Protein AF-A0A852JKH4-F1 (afdb_monomer_lite)

Sequence (50 aa):
PLPAQVSPQPHLGELLADAPSQFQCLECGALLLTPGQLLEHQELHLKLLG

Radius of gyration: 18.49 Å; chains: 1; bounding box: 21×52×36 Å

Secondary structure (DSSP, 8-state):
-----------GGGT-TTS--PEEPTTT--EESSHHHHHHHHHHHHHH--

Structure (mmCIF, N/CA/C/O backbone):
data_AF-A0A852JKH4-F1
#
_entry.id   AF-A0A852JKH4-F1
#
loop_
_atom_site.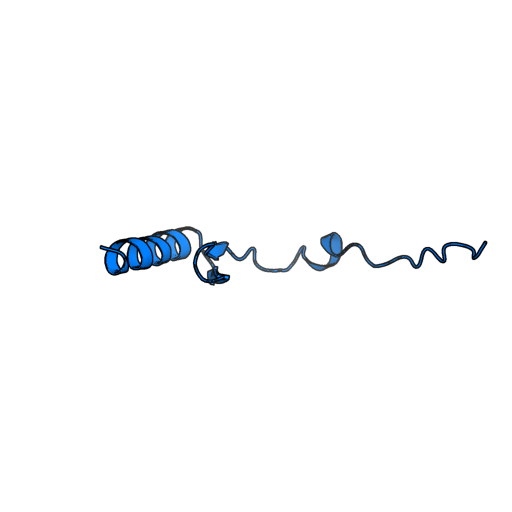group_PDB
_atom_site.id
_atom_site.type_symbol
_atom_site.label_atom_id
_atom_site.label_alt_id
_atom_site.label_comp_id
_atom_site.label_asym_id
_atom_site.label_entity_id
_atom_site.label_seq_id
_atom_site.pdbx_PDB_ins_code
_atom_site.Cartn_x
_atom_site.Cartn_y
_atom_site.Cartn_z
_atom_site.occupancy
_atom_site.B_iso_or_equiv
_atom_site.auth_seq_id
_atom_site.auth_comp_id
_atom_site.auth_asym_id
_atom_site.auth_atom_id
_atom_site.pdbx_PDB_model_num
ATOM 1 N N . PRO A 1 1 ? -2.332 -46.853 -16.325 1.00 44.12 1 PRO A N 1
ATOM 2 C CA . PRO A 1 1 ? -1.189 -45.916 -16.222 1.00 44.12 1 PRO A CA 1
ATOM 3 C C . PRO A 1 1 ? -1.096 -45.040 -17.480 1.00 44.12 1 PRO A C 1
ATOM 5 O O . PRO A 1 1 ? -0.730 -45.525 -18.544 1.00 44.12 1 PRO A O 1
ATOM 8 N N . LEU A 1 2 ? -1.534 -43.785 -17.376 1.00 38.53 2 LEU A N 1
ATOM 9 C CA . LEU A 1 2 ? -1.496 -42.822 -18.481 1.00 38.53 2 LEU A CA 1
ATOM 10 C C . LEU A 1 2 ? -0.150 -42.076 -18.437 1.00 38.53 2 LEU A C 1
ATOM 12 O O . LEU A 1 2 ? 0.261 -41.694 -17.338 1.00 38.53 2 LEU A O 1
ATOM 16 N N . PRO A 1 3 ? 0.551 -41.876 -19.568 1.00 51.00 3 PRO A N 1
ATOM 17 C CA . PRO A 1 3 ? 1.789 -41.108 -19.573 1.00 51.00 3 PRO A CA 1
ATOM 18 C C . PRO A 1 3 ? 1.480 -39.640 -19.255 1.00 51.00 3 PRO A C 1
ATOM 20 O O . PRO A 1 3 ? 0.559 -39.046 -19.816 1.00 51.00 3 PRO A O 1
ATOM 23 N N . ALA A 1 4 ? 2.236 -39.064 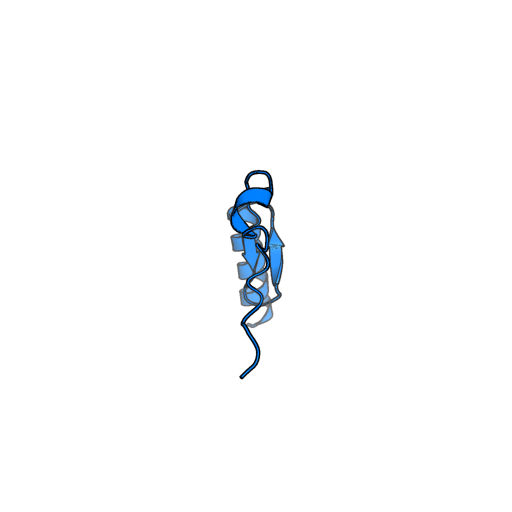-18.320 1.00 58.06 4 ALA A N 1
ATOM 24 C CA . ALA A 1 4 ? 2.174 -37.646 -18.009 1.00 58.06 4 ALA A CA 1
ATOM 25 C C . ALA A 1 4 ? 2.673 -36.856 -19.227 1.00 58.06 4 ALA A C 1
ATOM 27 O O . ALA A 1 4 ? 3.868 -36.806 -19.511 1.00 58.06 4 ALA A O 1
ATOM 28 N N . GLN A 1 5 ? 1.738 -36.268 -19.967 1.00 56.16 5 GLN A N 1
ATOM 29 C CA . GLN A 1 5 ? 2.017 -35.353 -21.064 1.00 56.16 5 GLN A CA 1
ATOM 30 C C . GLN A 1 5 ? 2.549 -34.045 -20.456 1.00 56.16 5 GLN A C 1
ATOM 32 O O . GLN A 1 5 ? 1.775 -33.143 -20.136 1.00 56.16 5 GLN A O 1
ATOM 37 N N . VAL A 1 6 ? 3.863 -33.946 -20.242 1.00 55.47 6 VAL A N 1
ATOM 38 C CA . VAL A 1 6 ? 4.506 -32.681 -19.865 1.00 55.47 6 VAL A CA 1
ATOM 39 C C . VAL A 1 6 ? 4.492 -31.765 -21.087 1.00 55.47 6 VAL A C 1
ATOM 41 O O . VAL A 1 6 ? 5.350 -31.814 -21.963 1.00 55.47 6 VAL A O 1
ATOM 44 N N . SER A 1 7 ? 3.438 -30.962 -21.191 1.00 54.97 7 SER A N 1
ATOM 45 C CA . SER A 1 7 ? 3.427 -29.829 -22.111 1.00 54.97 7 SER A CA 1
ATOM 46 C C . SER A 1 7 ? 4.414 -28.793 -21.565 1.00 54.97 7 SER A C 1
ATOM 48 O O . SER A 1 7 ? 4.344 -28.506 -20.367 1.00 54.97 7 SER A O 1
ATOM 50 N N . PRO A 1 8 ? 5.326 -28.224 -22.374 1.00 52.03 8 PRO A N 1
ATOM 51 C CA . PRO A 1 8 ? 6.143 -27.104 -21.933 1.00 52.03 8 PRO A CA 1
ATOM 52 C C . PRO A 1 8 ? 5.214 -25.900 -21.765 1.00 52.03 8 PRO A C 1
ATOM 54 O O . PRO A 1 8 ? 4.932 -25.172 -22.713 1.00 52.03 8 PRO A O 1
ATOM 57 N N . GLN A 1 9 ? 4.651 -25.733 -20.568 1.00 56.47 9 GLN A N 1
ATOM 58 C CA . GLN A 1 9 ? 3.985 -24.487 -20.229 1.00 56.47 9 GLN A CA 1
ATOM 59 C C . GLN A 1 9 ? 5.072 -23.412 -20.199 1.00 56.47 9 GLN A C 1
ATOM 61 O O . GLN A 1 9 ? 6.107 -23.644 -19.566 1.00 56.47 9 GLN A O 1
ATOM 66 N N . PRO A 1 10 ? 4.889 -22.265 -20.874 1.00 52.44 10 PRO A N 1
ATOM 67 C CA . PRO A 1 10 ? 5.784 -21.145 -20.666 1.00 52.44 10 PRO A CA 1
ATOM 68 C C . PRO A 1 10 ? 5.710 -20.829 -19.172 1.00 52.44 10 PRO A C 1
ATOM 70 O O . PRO A 1 10 ? 4.648 -20.537 -18.623 1.00 52.44 10 PRO A O 1
ATOM 73 N N . HIS A 1 11 ? 6.835 -21.013 -18.499 1.00 56.34 11 HIS A N 1
ATOM 74 C CA . HIS A 1 11 ? 7.085 -20.563 -17.144 1.00 56.34 11 HIS A CA 1
ATOM 75 C C . HIS A 1 11 ? 6.681 -19.093 -17.132 1.00 56.34 11 HIS A C 1
ATOM 77 O O . HIS A 1 11 ? 7.290 -18.252 -17.792 1.00 56.34 11 HIS A O 1
ATOM 83 N N . LEU A 1 12 ? 5.590 -18.814 -16.415 1.00 56.91 12 LEU A N 1
ATOM 84 C CA . LEU A 1 12 ? 4.977 -17.494 -16.273 1.00 56.91 12 LEU A CA 1
ATOM 85 C C . LEU A 1 12 ? 6.031 -16.406 -15.966 1.00 56.91 12 LEU A C 1
ATOM 87 O O . LEU A 1 12 ? 5.828 -15.249 -16.305 1.00 56.91 12 LEU A O 1
ATOM 91 N N . GLY A 1 13 ? 7.168 -16.800 -15.376 1.00 54.19 13 GLY A N 1
ATOM 92 C CA . GLY A 1 13 ? 8.315 -15.962 -15.033 1.00 54.19 13 GLY A CA 1
ATOM 93 C C . GLY A 1 13 ? 8.986 -15.207 -16.185 1.00 54.19 13 GLY A C 1
ATOM 94 O O . GLY A 1 13 ? 9.394 -14.072 -15.961 1.00 54.19 13 GLY A O 1
ATOM 95 N N . GLU A 1 14 ? 9.064 -15.744 -17.409 1.00 53.16 14 GLU A N 1
ATOM 96 C CA . GLU A 1 14 ? 9.823 -15.065 -18.482 1.00 53.16 14 GLU A CA 1
ATOM 97 C C . GLU A 1 14 ? 8.997 -14.078 -19.321 1.00 53.16 14 GLU A C 1
ATOM 99 O O . GLU A 1 14 ? 9.573 -13.233 -20.001 1.00 53.16 14 GLU A O 1
ATOM 104 N N . LEU A 1 15 ? 7.662 -14.115 -19.248 1.00 56.22 15 LEU A N 1
ATOM 105 C CA . LEU A 1 15 ? 6.806 -13.122 -19.921 1.00 56.22 15 LEU A CA 1
ATOM 106 C C . LEU A 1 15 ? 6.535 -11.879 -19.058 1.00 56.22 15 LEU A C 1
ATOM 108 O O . LEU A 1 15 ? 6.002 -10.890 -19.551 1.00 56.22 15 LEU A O 1
ATOM 112 N N . LEU A 1 16 ? 6.895 -11.927 -17.773 1.00 57.41 16 LEU A N 1
ATOM 113 C CA . LEU A 1 16 ? 6.641 -10.867 -16.793 1.00 57.41 16 LEU A CA 1
ATOM 114 C C . LEU A 1 16 ? 7.827 -9.907 -16.620 1.00 57.41 16 LEU A C 1
ATOM 116 O O . LEU A 1 16 ? 7.724 -8.964 -15.842 1.00 57.41 16 LEU A O 1
ATOM 120 N N . ALA A 1 17 ? 8.937 -10.113 -17.334 1.00 57.09 17 ALA A N 1
ATOM 121 C CA . ALA A 1 17 ? 10.133 -9.273 -17.217 1.00 57.09 17 ALA A CA 1
ATOM 122 C C . ALA A 1 17 ? 9.922 -7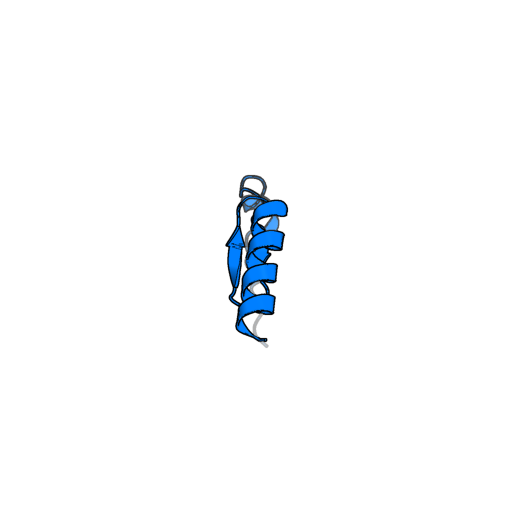.812 -17.684 1.00 57.09 17 ALA A C 1
ATOM 124 O O . ALA A 1 17 ? 10.756 -6.960 -17.392 1.00 57.09 17 ALA A O 1
ATOM 125 N N . ASP A 1 18 ? 8.805 -7.530 -18.365 1.00 55.31 18 ASP A N 1
ATOM 126 C CA . ASP A 1 18 ? 8.346 -6.190 -18.771 1.00 55.31 18 ASP A CA 1
ATOM 127 C C . ASP A 1 18 ? 6.997 -5.811 -18.119 1.00 55.31 18 ASP A C 1
ATOM 129 O O . ASP A 1 18 ? 6.348 -4.840 -18.494 1.00 55.31 18 ASP A O 1
ATOM 133 N N . ALA A 1 19 ? 6.521 -6.572 -17.128 1.00 59.22 19 ALA A N 1
ATOM 134 C CA . ALA A 1 19 ? 5.385 -6.113 -16.341 1.00 59.22 19 ALA A CA 1
ATOM 135 C C . ALA A 1 19 ? 5.896 -5.048 -15.357 1.00 59.22 19 ALA A C 1
ATOM 137 O O . ALA A 1 19 ? 6.838 -5.331 -14.610 1.00 59.22 19 ALA A O 1
ATOM 138 N N . PRO A 1 20 ? 5.310 -3.835 -15.306 1.00 65.88 20 PRO A N 1
ATOM 139 C CA . PRO A 1 20 ? 5.672 -2.877 -14.271 1.00 65.88 20 PRO A CA 1
ATOM 140 C C . PRO A 1 20 ? 5.437 -3.554 -12.921 1.00 65.88 20 PRO A C 1
ATOM 142 O O . PRO A 1 20 ? 4.328 -4.017 -12.666 1.00 65.88 20 PRO A O 1
ATOM 145 N N . SER A 1 21 ? 6.470 -3.675 -12.084 1.00 75.44 21 SER A N 1
ATOM 146 C CA . SER A 1 21 ? 6.344 -4.290 -10.760 1.00 75.44 21 SER A CA 1
ATOM 147 C C . SER A 1 21 ? 5.279 -3.545 -9.955 1.00 75.44 21 SER A C 1
ATOM 149 O O . SER A 1 21 ? 5.503 -2.426 -9.497 1.00 75.44 21 SER A O 1
ATOM 151 N N . GLN A 1 22 ? 4.102 -4.156 -9.831 1.00 87.62 22 GLN A N 1
ATOM 152 C CA . GLN A 1 22 ? 2.953 -3.591 -9.131 1.00 87.62 22 GLN A CA 1
ATOM 153 C C . GLN A 1 22 ? 3.008 -4.013 -7.665 1.00 87.62 22 GLN A C 1
ATOM 155 O O . GLN A 1 22 ? 3.330 -5.155 -7.340 1.00 87.62 22 GLN A O 1
ATOM 160 N N . PHE A 1 23 ? 2.642 -3.104 -6.780 1.00 92.88 23 PHE A N 1
ATOM 161 C CA . PHE A 1 23 ? 2.562 -3.320 -5.347 1.00 92.88 23 PHE A CA 1
ATOM 162 C C . PHE A 1 23 ? 1.125 -3.668 -4.975 1.00 92.88 23 PHE A C 1
ATOM 164 O O . PHE A 1 23 ? 0.220 -2.878 -5.224 1.00 92.88 23 PHE A O 1
ATOM 171 N N . GLN A 1 24 ? 0.898 -4.843 -4.394 1.00 94.25 24 GLN A N 1
ATOM 172 C CA . GLN A 1 24 ? -0.443 -5.289 -4.026 1.00 94.25 24 GLN A CA 1
ATOM 173 C C . GLN A 1 24 ? -0.746 -5.000 -2.553 1.00 94.25 24 GLN A C 1
ATOM 175 O O . GLN A 1 24 ? 0.014 -5.394 -1.671 1.00 94.25 24 GLN A O 1
ATOM 180 N N . CYS A 1 25 ? -1.883 -4.362 -2.279 1.00 95.31 25 CYS A N 1
ATOM 181 C CA . CYS A 1 25 ? -2.444 -4.276 -0.936 1.00 95.31 25 CYS A CA 1
ATOM 182 C C . CYS A 1 25 ? -3.013 -5.635 -0.522 1.00 95.31 25 CYS A C 1
ATOM 184 O O . CYS A 1 25 ? -3.817 -6.219 -1.247 1.00 95.31 25 CYS A O 1
ATOM 186 N N . LEU A 1 26 ? -2.612 -6.131 0.647 1.00 92.19 26 LEU A N 1
ATOM 187 C CA . LEU A 1 26 ? -3.000 -7.462 1.118 1.00 92.19 26 LEU A CA 1
ATOM 188 C C . LEU A 1 26 ? -4.392 -7.501 1.760 1.00 92.19 26 LEU A C 1
ATOM 190 O O . LEU A 1 26 ? -4.991 -8.570 1.825 1.00 92.19 26 LEU A O 1
ATOM 194 N N . GLU A 1 27 ? -4.932 -6.358 2.187 1.00 93.69 27 GLU A N 1
ATOM 195 C CA . GLU A 1 27 ? -6.292 -6.285 2.732 1.00 93.69 27 GLU A CA 1
ATOM 196 C C . GLU A 1 27 ? -7.369 -6.342 1.644 1.00 93.69 27 GLU A C 1
ATOM 198 O O . GLU A 1 27 ? -8.380 -7.021 1.813 1.00 93.69 27 GLU A O 1
ATOM 203 N N . CYS A 1 2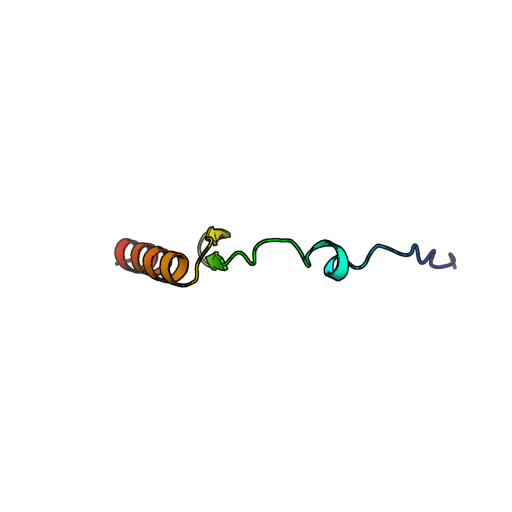8 ? -7.167 -5.645 0.520 1.00 94.19 28 CYS A N 1
ATOM 204 C CA . CYS A 1 28 ? -8.197 -5.489 -0.515 1.00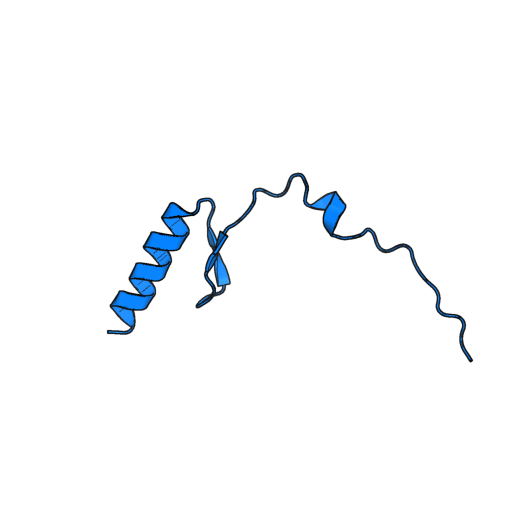 94.19 28 CYS A CA 1
ATOM 205 C C . CYS A 1 28 ? -7.779 -5.964 -1.918 1.00 94.19 28 CYS A C 1
ATOM 207 O O . CYS A 1 28 ? -8.599 -5.958 -2.834 1.00 94.19 28 CYS A O 1
ATOM 209 N N . GLY A 1 29 ? -6.518 -6.356 -2.117 1.00 92.44 29 GLY A N 1
ATOM 210 C CA . GLY A 1 29 ? -5.994 -6.809 -3.408 1.00 92.44 29 GLY A CA 1
ATOM 211 C C . GLY A 1 29 ? -5.684 -5.693 -4.412 1.00 92.44 29 GLY A C 1
ATOM 212 O O . GLY A 1 29 ? -5.332 -6.008 -5.550 1.00 92.44 29 GLY A O 1
ATOM 213 N N . ALA A 1 30 ? -5.798 -4.415 -4.025 1.00 92.69 30 ALA A N 1
ATOM 214 C CA . ALA A 1 30 ? -5.532 -3.275 -4.905 1.00 92.69 30 ALA A CA 1
ATOM 215 C C . ALA A 1 30 ? -4.077 -3.259 -5.393 1.00 92.69 30 ALA A C 1
ATOM 217 O O . ALA A 1 30 ? -3.159 -3.484 -4.610 1.00 92.69 30 ALA A O 1
ATOM 218 N N . LEU A 1 31 ? -3.872 -2.962 -6.677 1.00 93.44 31 LEU A N 1
ATOM 219 C CA . LEU A 1 31 ? -2.551 -2.872 -7.297 1.00 93.44 31 LEU A CA 1
ATOM 220 C C . LEU A 1 31 ? -2.136 -1.409 -7.436 1.00 93.44 31 LEU A C 1
ATOM 222 O O . LEU A 1 31 ? -2.879 -0.587 -7.969 1.00 93.44 31 LEU A O 1
ATOM 226 N N . LEU A 1 32 ? -0.942 -1.092 -6.954 1.00 94.12 32 LEU A N 1
ATOM 227 C CA . LEU A 1 32 ? -0.391 0.253 -6.892 1.00 94.12 32 LEU A CA 1
ATOM 228 C C . LEU A 1 32 ? 0.958 0.306 -7.607 1.00 94.12 32 LEU A C 1
ATOM 230 O O . LEU A 1 32 ? 1.694 -0.673 -7.668 1.00 94.12 32 LEU A O 1
ATOM 234 N N . LEU A 1 33 ? 1.285 1.468 -8.166 1.00 90.56 33 LEU A N 1
ATOM 235 C CA . LEU A 1 33 ? 2.465 1.637 -9.021 1.00 90.56 33 LEU A CA 1
ATOM 236 C C . LEU A 1 33 ? 3.752 1.895 -8.233 1.00 90.56 33 LEU A C 1
ATOM 238 O O . LEU A 1 33 ? 4.846 1.691 -8.750 1.00 90.56 33 LEU A O 1
ATOM 242 N N . THR A 1 34 ? 3.633 2.375 -6.994 1.00 90.25 34 THR A N 1
ATOM 243 C CA . THR A 1 34 ? 4.779 2.738 -6.158 1.00 90.25 34 THR A CA 1
ATOM 244 C C . THR A 1 34 ? 4.588 2.223 -4.733 1.00 90.25 34 THR A C 1
ATOM 246 O O . THR A 1 34 ? 3.450 2.100 -4.265 1.00 90.25 34 THR A O 1
ATOM 249 N N . PRO A 1 35 ? 5.688 1.963 -4.006 1.00 90.94 35 PRO A N 1
ATOM 250 C CA . PRO A 1 35 ? 5.600 1.544 -2.613 1.00 90.94 35 PRO A CA 1
ATOM 251 C C . PRO A 1 35 ? 4.988 2.638 -1.725 1.00 90.94 35 PRO A C 1
ATOM 253 O O . PRO A 1 35 ? 4.248 2.313 -0.805 1.00 90.94 35 PRO A O 1
ATOM 256 N N . GLY A 1 36 ? 5.226 3.923 -2.024 1.00 95.38 36 GLY A N 1
ATOM 257 C CA . GLY A 1 36 ? 4.636 5.046 -1.281 1.00 95.38 36 GLY A CA 1
ATOM 258 C C . GLY A 1 36 ? 3.108 5.058 -1.349 1.00 95.38 36 GLY A C 1
ATOM 259 O O . GLY A 1 36 ? 2.453 5.086 -0.313 1.00 95.38 36 GLY A O 1
ATOM 260 N N . GLN A 1 37 ? 2.548 4.886 -2.552 1.00 94.31 37 GLN A N 1
ATOM 261 C CA . GLN A 1 37 ? 1.098 4.791 -2.738 1.00 94.31 37 GLN A CA 1
ATOM 262 C C . GLN A 1 37 ? 0.505 3.608 -1.963 1.00 94.31 37 GLN A C 1
ATOM 264 O O . GLN A 1 37 ? -0.577 3.725 -1.393 1.00 94.31 37 GLN A O 1
ATOM 269 N N . LEU A 1 38 ? 1.200 2.463 -1.940 1.00 96.12 38 LEU A N 1
ATOM 270 C CA . LEU A 1 38 ? 0.762 1.293 -1.179 1.00 96.12 38 LEU A CA 1
ATOM 271 C C . LEU A 1 38 ? 0.758 1.562 0.332 1.00 96.12 38 LEU A C 1
ATOM 273 O O . LEU A 1 38 ? -0.167 1.129 1.020 1.00 96.12 38 LEU A O 1
ATOM 277 N N . LEU A 1 39 ? 1.768 2.258 0.858 1.00 95.56 39 LEU A N 1
ATOM 278 C CA . LEU A 1 39 ? 1.809 2.636 2.271 1.00 95.56 39 LEU A CA 1
ATOM 279 C C . LEU A 1 39 ? 0.647 3.570 2.626 1.00 95.56 39 LEU A C 1
ATOM 281 O O . LEU A 1 39 ? -0.136 3.235 3.512 1.00 95.56 39 LEU A O 1
ATOM 285 N N . GLU A 1 40 ? 0.479 4.671 1.889 1.00 96.44 40 GLU A N 1
ATOM 286 C CA . GLU A 1 40 ? -0.602 5.636 2.132 1.00 96.44 40 GLU A CA 1
ATOM 287 C C . GLU A 1 40 ? -1.986 4.973 2.042 1.00 96.44 40 GLU A C 1
ATOM 289 O O . GLU A 1 40 ? -2.880 5.260 2.837 1.00 96.44 40 GLU A O 1
ATOM 294 N N . HIS A 1 41 ? -2.162 4.032 1.109 1.00 96.31 41 HIS A N 1
ATOM 295 C CA . HIS A 1 41 ? -3.395 3.262 0.970 1.00 96.31 41 HIS A CA 1
ATOM 296 C C . HIS A 1 41 ? -3.675 2.362 2.185 1.00 96.31 41 HIS A C 1
ATOM 298 O O . HIS A 1 41 ? -4.804 2.328 2.671 1.00 96.31 41 HIS A O 1
ATOM 304 N N . GLN A 1 42 ? -2.668 1.645 2.694 1.00 95.25 42 GLN A N 1
ATOM 305 C CA . GLN A 1 42 ? -2.814 0.797 3.889 1.00 95.25 42 GLN A CA 1
ATOM 306 C C . GLN A 1 42 ? -3.117 1.624 5.144 1.00 95.25 42 GLN A C 1
ATOM 308 O O . GLN A 1 42 ? -3.912 1.212 5.986 1.00 95.25 42 GLN A O 1
ATOM 313 N N . GLU A 1 43 ? -2.559 2.832 5.256 1.00 95.94 43 GLU A N 1
ATOM 314 C CA . GLU A 1 43 ? -2.907 3.738 6.353 1.00 95.94 43 GLU A CA 1
ATOM 315 C C . GLU A 1 43 ? -4.389 4.132 6.352 1.00 95.94 43 GLU A C 1
ATOM 317 O O . GLU A 1 43 ? -4.957 4.361 7.419 1.00 95.94 43 GLU A O 1
ATOM 322 N N . LEU A 1 44 ? -5.030 4.230 5.181 1.00 94.75 44 LEU A N 1
ATOM 323 C CA . LEU A 1 44 ? -6.464 4.516 5.099 1.00 94.75 44 LEU A CA 1
ATOM 324 C C . LEU A 1 44 ? -7.300 3.354 5.633 1.00 94.75 44 LEU A C 1
ATOM 326 O O . LEU A 1 44 ? -8.243 3.603 6.380 1.00 94.75 44 LEU A O 1
ATOM 330 N N . HIS A 1 45 ? -6.938 2.106 5.315 1.00 94.44 45 HIS A N 1
ATOM 331 C CA . HIS A 1 45 ? -7.596 0.934 5.907 1.00 94.44 45 HIS A CA 1
ATOM 332 C C . HIS A 1 45 ? -7.470 0.954 7.425 1.00 94.44 45 HIS A C 1
ATOM 334 O O . HIS A 1 45 ? -8.476 0.848 8.123 1.00 94.44 45 HIS A O 1
ATOM 340 N N . LEU A 1 46 ? -6.263 1.206 7.937 1.00 91.50 46 LEU A N 1
ATOM 341 C CA . LEU A 1 46 ? -6.017 1.295 9.375 1.00 91.50 46 LEU A CA 1
ATOM 342 C C . LEU A 1 46 ? -6.854 2.394 10.052 1.00 91.50 46 LEU A C 1
ATOM 344 O O . LEU A 1 46 ? -7.342 2.194 11.160 1.00 91.50 46 LEU A O 1
ATOM 348 N N . LYS A 1 47 ? -7.047 3.540 9.387 1.00 91.06 47 LYS A N 1
ATOM 349 C CA . LYS A 1 47 ? -7.859 4.662 9.894 1.00 91.06 47 LYS A CA 1
ATOM 350 C C . LYS A 1 47 ? -9.365 4.394 9.845 1.00 91.06 47 LYS A C 1
ATOM 352 O O . LYS A 1 47 ? -10.080 4.936 10.673 1.00 91.06 47 LYS A O 1
ATOM 357 N N . LEU A 1 48 ? -9.847 3.608 8.880 1.00 84.75 48 LEU A N 1
ATOM 358 C CA . LEU A 1 48 ? -11.267 3.245 8.747 1.00 84.75 48 LEU A CA 1
ATOM 359 C C . LEU A 1 48 ? -11.675 2.076 9.654 1.00 84.75 48 LEU A C 1
ATOM 361 O O . LEU A 1 48 ? -12.859 1.898 9.926 1.00 84.75 48 LEU A O 1
ATOM 365 N N . LEU A 1 49 ? -10.704 1.270 10.086 1.00 78.38 49 LEU A N 1
ATOM 366 C CA . LEU A 1 49 ? -10.884 0.168 11.034 1.00 78.38 49 LEU A CA 1
ATOM 367 C C . LEU A 1 49 ? -10.849 0.620 12.510 1.00 78.38 49 LEU A C 1
ATOM 369 O O . LEU A 1 49 ? -11.070 -0.217 13.387 1.00 78.38 49 LEU A O 1
ATOM 373 N N . GLY A 1 50 ? -10.564 1.901 12.786 1.00 54.34 50 GLY A N 1
ATOM 374 C CA . GLY A 1 50 ? -10.581 2.518 14.124 1.00 54.34 50 GLY A CA 1
ATOM 375 C C . GLY A 1 50 ? -11.837 3.335 14.391 1.00 54.34 50 GLY A C 1
ATOM 376 O O . GLY A 1 50 ? -12.205 3.428 15.583 1.00 54.34 50 GLY A O 1
#

pLDDT: mean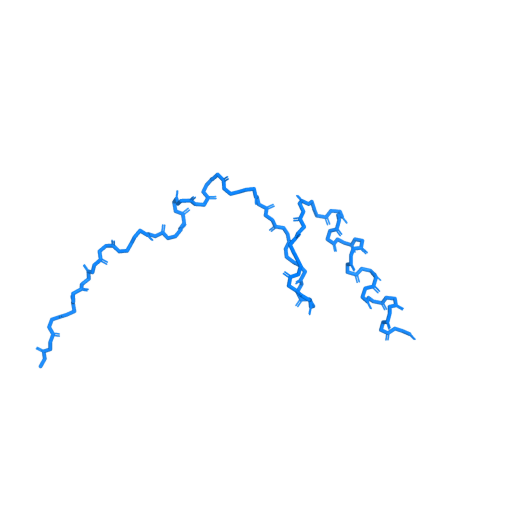 76.31, std 19.21, range [38.53, 96.44]

InterPro domains:
  IPR013087 Zinc finger C2H2-type [PS00028] (25-45)
  IPR013087 Zinc finger C2H2-type [PS50157] (23-45)

Organism: Spizella passerina (NCBI:txid40210)

Foldseek 3Di:
DDDPPPDPDPPPVPVCPPPQPWDAAPVPRDTHNDVVVNVVVVVVVVVVVD